Protein AF-A0A0K8S5X2-F1 (afdb_monomer)

InterPro domains:
  IPR011268 Purine nucleoside phosphorylase [PTHR11904] (13-109)
  IPR035994 Nucleoside phosphorylase superfamily [G3DSA:3.40.50.1580] (4-114)
  IPR035994 Nucleoside phosphorylase superfamily [SSF53167] (19-108)

Sequence (120 aa):
MDKIINGDRPHQDHNARSYDTVKGVADWLLSRTDVRPRIGMICGTGMGSVPGMIKVRNEFDFAEIPHFPVSTVKGHAGKLILGFIGSVPVMCMKGRAHYYEGYDIAQVMRKYSTGNSAEI

Secondary structure (DSSP, 8-state):
-HHHHTT--TB--TTTTSHHHHHHHHHHHHTT-----SEEEEE-TT-TTGGGGSEEEEEEETTTSTTPPPP-STT---EEEEEEETTEEEEEEES---GGGTB-HHHHT-----S-TT--

Solvent-accessible surface area (backbone atoms only — not comparable to full-atom values): 7348 Å² total; per-residue (Å²): 118,77,49,60,80,72,68,55,43,88,50,80,59,90,58,69,76,36,68,67,49,47,48,51,39,28,50,57,51,57,76,73,44,90,77,68,52,81,44,81,46,75,34,52,94,90,42,74,64,58,66,75,61,39,53,72,75,46,75,42,52,27,83,77,44,71,92,46,69,62,47,86,56,89,93,38,82,29,32,43,37,33,29,24,51,86,91,45,36,28,34,37,28,44,41,73,51,49,56,93,78,29,40,46,70,62,71,51,64,64,78,80,65,81,66,78,88,84,81,128

Radius of gyration: 15.11 Å; Cα contacts (8 Å, |Δi|>4): 190; chains: 1; bounding box: 46×23×35 Å

Nearest PDB structures (foldseek):
  2p4s-assembly1_C  TM=9.380E-01  e=1.407E-11  Anopheles gambiae
  4gka-assembly1_C  TM=9.443E-01  e=2.839E-10  Homo sapiens
  1lvu-assembly1_E  TM=9.535E-01  e=5.456E-10  Bos taurus
  4gka-assembly1_B  TM=9.146E-01  e=2.839E-10  Homo sapiens
  1lvu-assembly1_D  TM=9.550E-01  e=1.276E-09  Bos taurus

pLDDT: mean 76.72, std 17.43, range [31.72, 96.94]

Foldseek 3Di:
DVCVVVVNQVDPPVCLPPPCNLVVLLVVVVVVDPFQAPEEEEQEPPRVCVVVQFPFDDKDFQVRGPSQDAAPDPPCRWMWTWGDRVNHTYIYTRDFHDVVNRDDPCSRVPDHHNDDPPDD

Structure (mmCIF, N/CA/C/O backbone):
data_AF-A0A0K8S5X2-F1
#
_entry.id   AF-A0A0K8S5X2-F1
#
loop_
_atom_site.group_PDB
_atom_site.id
_atom_site.type_symbol
_atom_site.label_atom_id
_atom_site.label_alt_id
_atom_site.label_comp_id
_atom_site.label_asym_id
_atom_site.label_entity_id
_atom_site.label_seq_id
_atom_site.pdbx_PDB_ins_code
_atom_site.Cartn_x
_atom_site.Cartn_y
_atom_site.Cartn_z
_atom_site.occupancy
_atom_site.B_iso_or_equiv
_atom_site.auth_seq_id
_atom_site.auth_comp_id
_atom_site.auth_asym_id
_atom_site.auth_atom_id
_atom_site.pdbx_PDB_model_num
ATOM 1 N N . MET A 1 1 ? 25.462 0.869 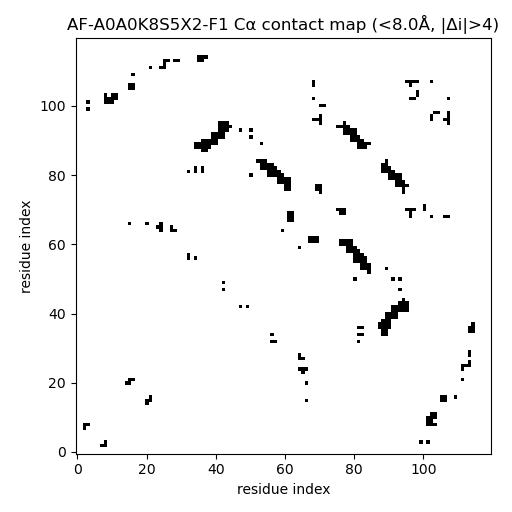-8.027 1.00 47.09 1 MET A N 1
ATOM 2 C CA . MET A 1 1 ? 25.847 2.140 -8.671 1.00 47.09 1 MET A CA 1
ATOM 3 C C . MET A 1 1 ? 26.180 1.936 -10.144 1.00 47.09 1 MET A C 1
ATOM 5 O O . MET A 1 1 ? 25.516 2.542 -10.970 1.00 47.09 1 MET A O 1
ATOM 9 N N . ASP A 1 2 ? 27.085 1.016 -10.480 1.00 45.44 2 ASP A N 1
ATOM 10 C CA . ASP A 1 2 ? 27.626 0.873 -11.849 1.00 45.44 2 ASP A CA 1
ATOM 11 C C . ASP A 1 2 ? 26.619 0.438 -12.932 1.00 45.44 2 ASP A C 1
ATOM 13 O O . ASP A 1 2 ? 26.778 0.789 -14.095 1.00 45.44 2 ASP A O 1
ATOM 17 N N . LYS A 1 3 ? 25.534 -0.265 -12.574 1.00 45.44 3 LYS A N 1
ATOM 18 C CA . LYS A 1 3 ? 24.515 -0.715 -13.548 1.00 45.44 3 LYS A CA 1
ATOM 19 C C . LYS A 1 3 ? 23.614 0.413 -14.076 1.00 45.44 3 LYS A C 1
ATOM 21 O O . LYS A 1 3 ? 23.199 0.378 -15.225 1.00 45.44 3 LYS A O 1
ATOM 26 N N . ILE A 1 4 ? 23.342 1.437 -13.259 1.00 47.91 4 ILE A N 1
ATOM 27 C CA . ILE A 1 4 ? 22.417 2.532 -13.615 1.00 47.91 4 ILE A CA 1
ATOM 28 C C . ILE A 1 4 ? 23.062 3.504 -14.613 1.00 47.91 4 ILE A C 1
ATOM 30 O O . ILE A 1 4 ? 22.373 4.039 -15.478 1.00 47.91 4 ILE A O 1
ATOM 34 N N . ILE A 1 5 ? 24.381 3.700 -14.522 1.00 53.97 5 ILE A N 1
ATOM 35 C CA . ILE A 1 5 ? 25.139 4.611 -15.394 1.00 53.97 5 ILE A CA 1
ATOM 36 C C . ILE A 1 5 ? 25.181 4.090 -16.842 1.00 53.97 5 ILE A C 1
ATOM 38 O O . ILE A 1 5 ? 25.168 4.886 -17.775 1.00 53.97 5 ILE A O 1
ATOM 42 N N . ASN A 1 6 ? 25.130 2.768 -17.036 1.00 49.44 6 ASN A N 1
ATOM 43 C CA . ASN A 1 6 ? 25.182 2.130 -18.355 1.00 49.44 6 ASN A CA 1
ATOM 44 C C . ASN A 1 6 ? 23.802 1.935 -19.018 1.00 49.44 6 ASN A C 1
ATOM 46 O O . ASN A 1 6 ? 23.712 1.282 -20.050 1.00 49.44 6 ASN A O 1
ATOM 50 N N . GLY A 1 7 ? 22.716 2.466 -18.440 1.00 52.06 7 GLY A N 1
ATOM 51 C CA . GLY A 1 7 ? 21.356 2.329 -18.989 1.00 52.06 7 GLY A CA 1
ATOM 52 C C . GLY A 1 7 ? 20.657 0.993 -18.684 1.00 52.06 7 GLY A C 1
ATOM 53 O O . GLY A 1 7 ? 19.439 0.887 -18.859 1.00 52.06 7 GLY A O 1
ATOM 54 N N . ASP A 1 8 ? 21.380 0.017 -18.133 1.00 53.84 8 ASP A N 1
ATOM 55 C CA . ASP A 1 8 ? 20.856 -1.281 -17.706 1.00 53.84 8 ASP A CA 1
ATOM 56 C C . ASP A 1 8 ? 20.131 -1.169 -16.358 1.00 53.84 8 ASP A C 1
ATOM 58 O O . ASP A 1 8 ? 20.663 -1.449 -15.276 1.00 53.84 8 ASP A O 1
ATOM 62 N N . ARG A 1 9 ? 18.865 -0.747 -16.414 1.00 57.16 9 ARG A N 1
ATOM 63 C CA . ARG A 1 9 ? 17.971 -0.796 -15.252 1.00 57.16 9 ARG A CA 1
ATOM 64 C C . ARG A 1 9 ? 17.456 -2.229 -15.052 1.00 57.16 9 ARG A C 1
ATOM 66 O O . ARG A 1 9 ? 16.789 -2.747 -15.944 1.00 57.16 9 ARG A O 1
ATOM 73 N N . PRO A 1 10 ? 17.695 -2.861 -13.889 1.00 53.94 10 PRO A N 1
ATOM 74 C CA . PRO A 1 10 ? 17.305 -4.252 -13.635 1.00 53.94 10 PRO A CA 1
ATOM 75 C C . PRO A 1 10 ? 15.783 -4.478 -13.594 1.00 53.94 10 PRO A C 1
ATOM 77 O O . PRO A 1 10 ? 15.341 -5.623 -13.629 1.00 53.94 10 PRO A O 1
ATOM 80 N N . HIS A 1 11 ? 14.981 -3.410 -13.533 1.00 56.09 11 HIS A N 1
ATOM 81 C CA . HIS A 1 11 ? 13.527 -3.472 -13.395 1.00 56.09 11 HIS A CA 1
ATOM 82 C C . HIS A 1 11 ? 12.799 -2.790 -14.564 1.00 56.09 11 HIS A C 1
ATOM 84 O O . HIS A 1 11 ? 11.920 -1.972 -14.342 1.00 56.09 11 HIS A O 1
ATOM 90 N N . GLN A 1 12 ? 13.137 -3.080 -15.821 1.00 53.62 12 GLN A N 1
ATOM 91 C CA . GLN A 1 12 ? 12.394 -2.539 -16.974 1.00 53.62 12 GLN A CA 1
ATOM 92 C C . GLN A 1 12 ? 11.152 -3.406 -17.253 1.00 53.62 12 GLN A C 1
ATOM 94 O O . GLN A 1 12 ? 11.194 -4.316 -18.074 1.00 53.62 12 GLN A O 1
ATOM 99 N N . ASP A 1 13 ? 10.043 -3.143 -16.558 1.00 62.34 13 ASP A N 1
ATOM 100 C CA . ASP A 1 13 ? 8.732 -3.691 -16.934 1.00 62.34 13 ASP A CA 1
ATOM 101 C C . ASP A 1 13 ? 7.954 -2.616 -17.701 1.00 62.34 13 ASP A C 1
ATOM 103 O O . ASP A 1 13 ? 7.296 -1.748 -17.123 1.00 62.34 13 ASP A O 1
ATOM 107 N N . HIS A 1 14 ? 8.049 -2.672 -19.030 1.00 60.84 14 HIS A N 1
ATOM 108 C CA . HIS A 1 14 ? 7.377 -1.738 -19.934 1.00 60.84 14 HIS A CA 1
ATOM 109 C C . HIS A 1 14 ? 5.843 -1.800 -19.831 1.00 60.84 14 HIS A C 1
ATOM 111 O O . HIS A 1 14 ? 5.172 -0.841 -20.213 1.00 60.84 14 HIS A O 1
ATOM 117 N N . ASN A 1 15 ? 5.283 -2.885 -19.279 1.00 64.81 15 ASN A N 1
ATOM 118 C CA . ASN A 1 15 ? 3.846 -3.076 -19.105 1.00 64.81 15 ASN A CA 1
ATOM 119 C C . ASN A 1 15 ? 3.361 -2.722 -17.684 1.00 64.81 15 ASN A C 1
ATOM 121 O O . ASN A 1 15 ? 2.159 -2.726 -17.416 1.00 64.81 15 ASN A O 1
ATOM 125 N N . ALA A 1 16 ? 4.266 -2.332 -16.777 1.00 62.69 16 ALA A N 1
ATOM 126 C CA . ALA A 1 16 ? 3.946 -1.980 -15.389 1.00 62.69 16 ALA A CA 1
ATOM 127 C C . ALA A 1 16 ? 2.946 -0.817 -15.244 1.00 62.69 16 ALA A C 1
ATOM 129 O O . ALA A 1 16 ? 2.375 -0.625 -14.165 1.00 62.69 16 ALA A O 1
ATOM 130 N N . ARG A 1 17 ? 2.771 -0.027 -16.311 1.00 68.44 17 ARG A N 1
ATOM 131 C CA . ARG A 1 17 ? 1.933 1.180 -16.385 1.00 68.44 17 ARG A CA 1
ATOM 132 C C . ARG A 1 17 ? 0.603 0.956 -17.099 1.00 68.44 17 ARG A C 1
ATOM 134 O O . ARG A 1 17 ? -0.192 1.890 -17.160 1.00 68.44 17 ARG A O 1
ATOM 141 N N . SER A 1 18 ? 0.388 -0.214 -17.701 1.00 84.06 18 SER A N 1
ATOM 142 C CA . SER A 1 18 ? -0.841 -0.456 -18.451 1.00 84.06 18 SER A CA 1
ATOM 143 C C . S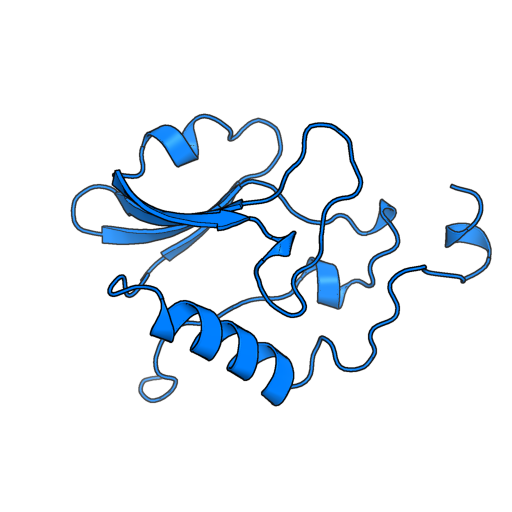ER A 1 18 ? -2.049 -0.457 -17.521 1.00 84.06 18 SER A C 1
ATOM 145 O O . SER A 1 18 ? -1.950 -0.770 -16.329 1.00 84.06 18 SER A O 1
ATOM 147 N N . TYR A 1 19 ? -3.198 -0.085 -18.083 1.00 85.12 19 TYR A N 1
ATOM 148 C CA . TYR A 1 19 ? -4.463 -0.089 -17.361 1.00 85.12 19 TYR A CA 1
ATOM 149 C C . TYR A 1 19 ? -4.744 -1.468 -16.753 1.00 85.12 19 TYR A C 1
ATOM 151 O O . TYR A 1 19 ? -5.068 -1.549 -15.572 1.00 85.12 19 TYR A O 1
ATOM 159 N N . ASP A 1 20 ? -4.521 -2.539 -17.519 1.00 88.00 20 ASP A N 1
ATOM 160 C CA . ASP A 1 20 ? -4.756 -3.915 -17.076 1.00 88.00 20 ASP A CA 1
ATOM 161 C C . ASP A 1 20 ? -3.870 -4.304 -15.894 1.00 88.00 20 ASP A C 1
ATOM 163 O O . ASP A 1 20 ? -4.352 -4.915 -14.942 1.00 88.00 20 ASP A O 1
ATOM 167 N N . THR A 1 21 ? -2.600 -3.888 -15.894 1.00 85.75 21 THR A N 1
ATOM 168 C CA . THR A 1 21 ? -1.703 -4.133 -14.760 1.00 85.75 21 THR A CA 1
ATOM 169 C C . THR A 1 21 ? -2.184 -3.393 -13.512 1.00 85.75 21 THR A C 1
ATOM 171 O O . THR A 1 21 ? -2.292 -3.988 -12.441 1.00 85.75 21 THR A O 1
ATOM 174 N N . VAL A 1 22 ? -2.498 -2.096 -13.619 1.00 86.19 22 VAL A N 1
ATOM 175 C CA . VAL A 1 22 ? -2.958 -1.300 -12.465 1.00 86.19 22 VAL A CA 1
ATOM 176 C C . VAL A 1 22 ? -4.293 -1.825 -11.937 1.00 86.19 22 VAL A C 1
ATOM 1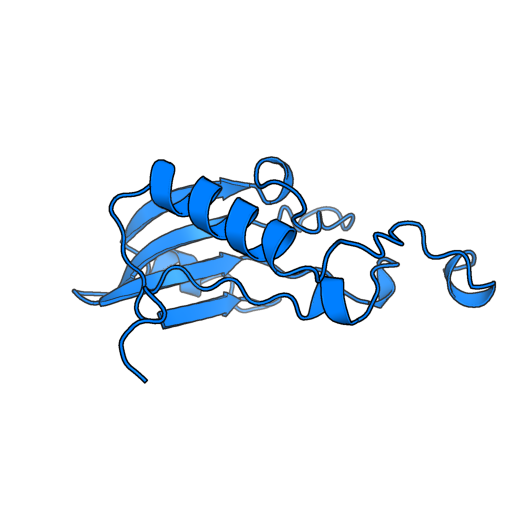78 O O . VAL A 1 22 ? -4.457 -1.980 -10.724 1.00 86.19 22 VAL A O 1
ATOM 181 N N . LYS A 1 23 ? -5.224 -2.147 -12.839 1.00 88.19 23 LYS A N 1
ATOM 182 C CA . LYS A 1 23 ? -6.524 -2.726 -12.506 1.00 88.19 23 LYS A CA 1
ATOM 183 C C . LYS A 1 23 ? -6.372 -4.099 -11.858 1.00 88.19 23 LYS A C 1
ATOM 185 O O . LYS A 1 23 ? -6.981 -4.335 -10.824 1.00 88.19 23 LYS A O 1
ATOM 190 N N . GLY A 1 24 ? -5.518 -4.968 -12.395 1.00 91.25 24 GLY A N 1
ATOM 191 C CA . GLY A 1 24 ? -5.258 -6.293 -11.832 1.00 91.25 24 GLY A CA 1
ATOM 192 C C . GLY A 1 24 ? -4.741 -6.228 -10.395 1.00 91.25 24 GLY A C 1
ATOM 193 O O . GLY A 1 24 ? -5.165 -7.010 -9.546 1.00 91.25 24 GLY A O 1
ATOM 194 N N . VAL A 1 25 ? -3.895 -5.244 -10.080 1.00 91.75 25 VAL A N 1
ATOM 195 C CA . VAL A 1 25 ? -3.434 -5.012 -8.704 1.00 91.75 25 VAL A CA 1
ATOM 196 C C . VAL A 1 25 ? -4.549 -4.487 -7.802 1.00 91.75 25 VAL A C 1
ATOM 198 O O . VAL A 1 25 ? -4.692 -4.953 -6.672 1.00 91.75 25 VAL A O 1
ATOM 201 N N . ALA A 1 26 ? -5.357 -3.543 -8.288 1.00 91.25 26 ALA A N 1
ATOM 202 C CA . ALA A 1 26 ? -6.508 -3.045 -7.541 1.00 91.25 26 ALA A CA 1
ATOM 203 C C . ALA A 1 26 ? -7.520 -4.165 -7.239 1.00 91.25 26 ALA A C 1
ATOM 205 O O . ALA A 1 26 ? -7.936 -4.311 -6.092 1.00 91.25 26 ALA A O 1
ATOM 206 N N . ASP A 1 27 ? -7.848 -5.001 -8.226 1.00 93.75 27 ASP A N 1
ATOM 207 C CA . ASP A 1 27 ? -8.748 -6.151 -8.083 1.00 93.75 27 ASP A CA 1
ATOM 208 C C . ASP A 1 27 ? -8.174 -7.199 -7.111 1.00 93.75 27 ASP A C 1
ATOM 210 O O . ASP A 1 27 ? -8.885 -7.749 -6.260 1.00 93.75 27 ASP A O 1
ATOM 214 N N . TRP A 1 28 ? -6.861 -7.446 -7.180 1.00 95.25 28 TRP A N 1
ATOM 215 C CA . TRP A 1 28 ? -6.170 -8.339 -6.250 1.00 95.25 28 TRP A CA 1
ATOM 216 C C . TRP A 1 28 ? -6.301 -7.862 -4.798 1.00 95.25 28 TRP A C 1
ATOM 218 O O . TRP A 1 28 ? -6.570 -8.679 -3.915 1.00 95.25 28 TRP A O 1
ATOM 228 N N . LEU A 1 29 ? -6.178 -6.552 -4.558 1.00 94.88 29 LEU A N 1
ATOM 229 C CA . LEU A 1 29 ? -6.367 -5.944 -3.237 1.00 94.88 29 LEU A CA 1
ATOM 230 C C . LEU A 1 29 ? -7.836 -5.983 -2.800 1.00 94.88 29 LEU A C 1
ATOM 232 O O . LEU A 1 29 ? -8.136 -6.420 -1.691 1.00 94.88 29 LEU A O 1
ATOM 236 N N . LEU A 1 30 ? -8.757 -5.572 -3.677 1.00 93.94 30 LEU A N 1
ATOM 237 C CA . LEU A 1 30 ? -10.195 -5.494 -3.401 1.00 93.94 30 LEU A CA 1
ATOM 238 C C . LEU A 1 30 ? -10.818 -6.854 -3.065 1.00 93.94 30 LEU A C 1
ATOM 240 O O . LEU A 1 30 ? -11.757 -6.913 -2.274 1.00 93.94 30 LEU A O 1
ATOM 244 N N . SER A 1 31 ? -10.285 -7.940 -3.626 1.00 96.12 31 SER A N 1
ATOM 245 C CA . SER A 1 31 ? -10.719 -9.310 -3.318 1.00 96.12 31 SER A CA 1
ATOM 246 C C . SER A 1 31 ? -10.220 -9.839 -1.965 1.00 96.12 31 SER A C 1
ATOM 248 O O . SER A 1 31 ? -10.687 -10.883 -1.516 1.00 96.12 31 SER A O 1
ATOM 250 N N . ARG A 1 32 ? -9.289 -9.141 -1.298 1.00 96.31 32 ARG A N 1
ATOM 251 C CA . ARG A 1 32 ? -8.636 -9.577 -0.045 1.00 96.31 32 ARG A CA 1
ATOM 252 C C . ARG A 1 32 ? -8.920 -8.671 1.150 1.00 96.31 32 ARG A C 1
ATOM 254 O O . ARG A 1 32 ? -8.365 -8.876 2.227 1.00 96.31 32 ARG A O 1
ATOM 261 N N . THR A 1 33 ? -9.761 -7.660 0.972 1.00 95.50 33 THR A N 1
ATOM 262 C CA . THR A 1 33 ? -10.112 -6.709 2.026 1.00 95.50 33 THR A CA 1
ATOM 263 C C . THR A 1 33 ? -11.524 -6.168 1.836 1.00 95.50 33 THR A C 1
ATOM 265 O O . THR A 1 33 ? -11.977 -5.891 0.722 1.00 95.50 33 THR A O 1
ATOM 268 N N . ASP A 1 34 ? -12.226 -5.974 2.943 1.00 94.88 34 ASP A N 1
ATOM 269 C CA . ASP A 1 34 ? -13.490 -5.244 3.007 1.00 94.88 34 ASP A CA 1
ATOM 270 C C . ASP A 1 34 ? -13.273 -3.727 3.155 1.00 94.88 34 ASP A C 1
ATOM 272 O O . ASP A 1 34 ? -14.192 -2.940 2.927 1.00 94.88 34 ASP A O 1
ATOM 276 N N . VAL A 1 35 ? -12.051 -3.286 3.476 1.00 95.88 35 VAL A N 1
ATOM 277 C CA . VAL A 1 35 ? -11.725 -1.865 3.606 1.00 95.88 35 VAL A CA 1
ATOM 278 C C . VAL A 1 35 ? -11.856 -1.187 2.243 1.00 95.88 35 VAL A C 1
ATOM 280 O O . VAL A 1 35 ? -11.365 -1.675 1.222 1.00 95.88 35 VAL A O 1
ATOM 283 N N . ARG A 1 36 ? -12.517 -0.028 2.219 1.00 95.69 36 ARG A N 1
ATOM 284 C CA . ARG A 1 36 ? -12.599 0.862 1.053 1.00 95.69 36 ARG A CA 1
ATOM 285 C C . ARG A 1 36 ? -11.930 2.189 1.402 1.00 95.69 36 ARG A C 1
ATOM 287 O O . ARG A 1 36 ? -12.601 3.097 1.894 1.00 95.69 36 ARG A O 1
ATOM 294 N N . PRO A 1 37 ? -10.595 2.277 1.252 1.00 94.56 37 PRO A N 1
ATOM 295 C CA . PRO A 1 37 ? -9.835 3.460 1.621 1.00 94.56 37 PRO A CA 1
ATOM 296 C C . PRO A 1 37 ? -10.336 4.702 0.898 1.00 94.56 37 PRO A C 1
ATOM 298 O O . PRO A 1 37 ? -10.480 4.706 -0.321 1.00 94.56 37 PRO A O 1
ATOM 301 N N . ARG A 1 38 ? -10.535 5.781 1.653 1.00 93.56 38 ARG A N 1
ATOM 302 C CA . ARG A 1 38 ? -10.800 7.114 1.096 1.00 93.56 38 ARG A CA 1
ATOM 303 C C . ARG A 1 38 ? -9.540 7.965 0.997 1.00 93.56 38 ARG A C 1
ATOM 305 O O . ARG A 1 38 ? -9.518 8.945 0.263 1.00 93.56 38 ARG A O 1
ATOM 312 N N . ILE A 1 39 ? -8.510 7.601 1.758 1.00 93.62 39 ILE A N 1
ATOM 313 C CA . ILE A 1 39 ? -7.239 8.317 1.831 1.00 93.62 39 ILE A CA 1
ATOM 314 C C . ILE A 1 39 ? -6.107 7.313 1.623 1.00 93.62 39 ILE A C 1
ATOM 316 O O . ILE A 1 39 ? -6.050 6.291 2.308 1.00 93.62 39 ILE A O 1
ATOM 320 N N . GLY A 1 40 ? -5.207 7.625 0.691 1.00 91.75 40 GLY A N 1
ATOM 321 C CA . GLY A 1 40 ? -3.948 6.915 0.482 1.00 91.75 40 GLY A CA 1
ATOM 322 C C . GLY A 1 40 ? -2.770 7.748 0.982 1.00 91.75 40 GLY A C 1
ATOM 323 O O . GLY A 1 40 ? -2.689 8.941 0.698 1.00 91.75 40 GLY A O 1
ATOM 324 N N . MET A 1 41 ? -1.854 7.129 1.721 1.00 89.50 41 MET A N 1
ATOM 325 C CA . MET A 1 41 ? -0.653 7.770 2.261 1.00 89.50 41 MET A CA 1
ATOM 326 C C . MET A 1 41 ? 0.589 6.946 1.934 1.00 89.50 41 MET A C 1
ATOM 328 O O . MET A 1 41 ? 0.552 5.717 1.964 1.00 89.50 41 MET A O 1
ATOM 332 N N . ILE A 1 42 ? 1.708 7.623 1.676 1.00 87.50 42 ILE A N 1
ATOM 333 C CA . ILE A 1 42 ? 3.020 6.995 1.493 1.00 87.50 42 ILE A CA 1
AT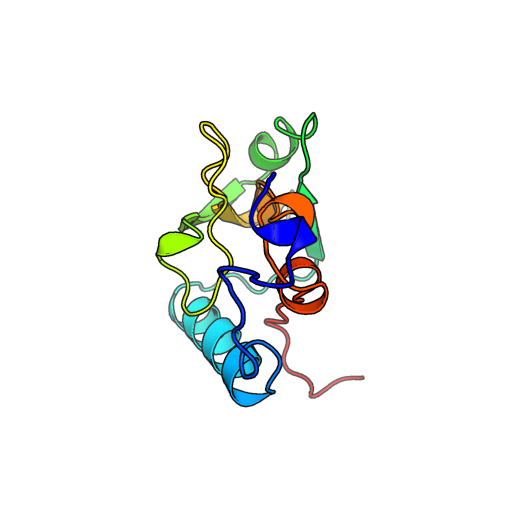OM 334 C C . ILE A 1 42 ? 3.932 7.484 2.615 1.00 87.50 42 ILE A C 1
ATOM 336 O O . ILE A 1 42 ? 4.301 8.655 2.666 1.00 87.50 42 ILE A O 1
ATOM 340 N N . CYS A 1 43 ? 4.290 6.584 3.525 1.00 84.56 43 CYS A N 1
ATOM 341 C CA . CYS A 1 43 ? 5.147 6.872 4.666 1.00 84.56 43 CYS A CA 1
ATOM 342 C C . CYS A 1 43 ? 6.608 6.601 4.305 1.00 84.56 43 CYS A C 1
ATOM 344 O O . CYS A 1 43 ? 7.021 5.455 4.115 1.00 84.56 43 CYS A O 1
ATOM 346 N N . GLY A 1 44 ? 7.390 7.675 4.216 1.00 76.62 44 GLY A N 1
ATOM 347 C CA . GLY A 1 44 ? 8.831 7.618 4.001 1.00 76.62 44 GLY A CA 1
ATOM 348 C C . GLY A 1 44 ? 9.642 7.359 5.269 1.00 76.62 44 GLY A C 1
ATOM 349 O O . GLY A 1 44 ? 9.108 7.207 6.370 1.00 76.62 44 GLY A O 1
ATOM 350 N N . THR A 1 45 ? 10.965 7.379 5.112 1.00 72.12 45 THR A N 1
ATOM 351 C CA . THR A 1 45 ? 11.922 7.386 6.225 1.00 72.12 45 THR A CA 1
ATOM 352 C C . THR A 1 45 ? 11.578 8.499 7.221 1.00 72.12 45 THR A C 1
ATOM 354 O O . THR A 1 45 ? 11.347 9.636 6.818 1.00 72.12 45 THR A O 1
ATOM 357 N N . GLY A 1 46 ? 11.508 8.162 8.513 1.00 72.38 46 GLY A N 1
ATOM 358 C CA . GLY A 1 46 ? 11.135 9.089 9.592 1.00 72.38 46 GLY A CA 1
ATOM 359 C C . GLY A 1 46 ? 9.642 9.116 9.953 1.00 72.38 46 GLY A C 1
ATOM 360 O O . GLY A 1 46 ? 9.297 9.596 11.025 1.00 72.38 46 GLY A O 1
ATOM 361 N N . MET A 1 47 ? 8.756 8.530 9.137 1.00 74.00 47 MET A N 1
ATOM 362 C CA . MET A 1 47 ? 7.304 8.475 9.400 1.00 74.00 47 MET A CA 1
ATOM 363 C C . MET A 1 47 ? 6.835 7.137 9.998 1.00 74.00 47 MET A C 1
ATOM 365 O O . MET A 1 47 ? 5.673 6.754 9.867 1.00 74.00 47 MET A O 1
ATOM 369 N N . GLY A 1 48 ? 7.732 6.395 10.653 1.00 68.69 48 GLY A N 1
ATOM 370 C CA . GLY A 1 48 ? 7.450 5.050 11.173 1.00 68.69 48 GLY A CA 1
ATOM 371 C C . GLY A 1 48 ? 6.351 4.984 12.243 1.00 68.69 48 GLY A C 1
ATOM 372 O O . GLY A 1 48 ? 5.799 3.910 12.466 1.00 68.69 48 GLY A O 1
ATOM 373 N N . SER A 1 49 ? 6.007 6.114 12.865 1.00 78.75 49 SER A N 1
ATOM 374 C CA . SER A 1 49 ? 4.930 6.230 13.855 1.00 78.75 49 SER A CA 1
ATOM 375 C C . SER A 1 49 ? 3.529 6.256 13.239 1.00 78.75 49 SER A C 1
ATOM 377 O O . SER A 1 49 ? 2.574 5.861 13.903 1.00 78.75 49 SER A O 1
ATOM 379 N N . VAL A 1 50 ? 3.387 6.673 11.974 1.00 81.06 50 VAL A N 1
ATOM 380 C CA . VAL A 1 50 ? 2.079 6.824 11.311 1.00 81.06 50 VAL A CA 1
ATOM 381 C C . VAL A 1 50 ? 1.326 5.494 11.198 1.00 81.06 50 VAL A C 1
ATOM 383 O O . VAL A 1 50 ? 0.159 5.459 11.589 1.00 81.06 50 VAL A O 1
ATOM 386 N N . PRO A 1 51 ? 1.959 4.377 10.780 1.00 81.12 51 PRO A N 1
ATOM 387 C CA . PRO A 1 51 ? 1.335 3.057 10.857 1.00 81.12 51 PRO A CA 1
ATOM 388 C C . PRO A 1 51 ? 0.793 2.689 12.245 1.00 81.12 51 PRO A C 1
ATOM 390 O O . PRO A 1 51 ? -0.226 2.016 12.330 1.00 81.12 51 PRO A O 1
ATOM 393 N N . GLY A 1 52 ? 1.429 3.156 13.327 1.00 84.50 52 GLY A N 1
ATOM 394 C CA . GLY A 1 52 ? 0.990 2.893 14.702 1.00 84.50 52 GLY A CA 1
ATOM 395 C C . GLY A 1 52 ? -0.330 3.572 15.084 1.00 84.50 52 GLY A C 1
ATOM 396 O O . GLY A 1 52 ? -0.973 3.152 16.039 1.00 84.50 52 GLY A O 1
ATOM 397 N N . MET A 1 53 ? -0.763 4.588 14.330 1.00 89.88 53 MET A N 1
ATOM 398 C CA . MET A 1 53 ? -2.067 5.239 14.518 1.00 89.88 53 MET A CA 1
ATOM 399 C C . MET A 1 53 ? -3.205 4.522 13.779 1.00 89.88 53 MET A C 1
ATOM 401 O O . MET A 1 53 ? -4.375 4.844 13.985 1.00 89.88 53 MET A O 1
ATOM 405 N N . ILE A 1 54 ? -2.881 3.576 12.893 1.00 94.50 54 ILE A N 1
ATOM 406 C CA . ILE A 1 54 ? -3.864 2.867 12.078 1.00 94.50 54 ILE A CA 1
ATOM 407 C C . ILE A 1 54 ? -4.364 1.656 12.861 1.00 94.50 54 ILE A C 1
ATOM 409 O O . ILE A 1 54 ? -3.599 0.760 13.213 1.00 94.50 54 ILE A O 1
ATOM 413 N N . LYS A 1 55 ? -5.682 1.564 13.054 1.00 96.38 55 LYS A N 1
ATOM 414 C CA . LYS A 1 55 ? -6.326 0.301 13.418 1.00 96.38 55 LYS A CA 1
ATOM 415 C C . LYS A 1 55 ? -6.298 -0.619 12.198 1.00 96.38 55 LYS A C 1
ATOM 417 O O . LYS A 1 55 ? -7.173 -0.537 11.332 1.00 96.38 55 LYS A O 1
ATOM 422 N N . VAL A 1 56 ? -5.256 -1.442 12.121 1.00 95.94 56 VAL A N 1
ATOM 423 C CA . VAL A 1 56 ? -4.978 -2.344 10.997 1.00 95.94 56 VAL A CA 1
ATOM 424 C C . VAL A 1 56 ? -6.102 -3.369 10.828 1.00 95.94 56 VAL A C 1
ATOM 426 O O . VAL A 1 56 ? -6.581 -3.949 11.802 1.00 95.94 56 VAL A O 1
ATOM 429 N N . ARG A 1 57 ? -6.525 -3.581 9.579 1.00 96.94 57 ARG A N 1
ATOM 430 C CA . ARG A 1 57 ? -7.408 -4.685 9.166 1.00 96.94 57 ARG A CA 1
ATOM 431 C C . ARG A 1 57 ? -6.687 -5.689 8.288 1.00 96.94 57 ARG A C 1
ATOM 433 O O . ARG A 1 57 ? -6.838 -6.885 8.497 1.00 96.94 57 ARG A O 1
ATOM 440 N N . ASN A 1 58 ? -5.896 -5.197 7.340 1.00 96.62 58 ASN A N 1
ATOM 441 C CA . ASN A 1 58 ? -5.086 -6.019 6.455 1.00 96.62 58 ASN A CA 1
ATOM 442 C C . ASN A 1 58 ? -3.708 -5.383 6.298 1.00 96.62 58 ASN A C 1
ATOM 444 O O . ASN A 1 58 ? -3.574 -4.159 6.267 1.00 96.62 58 ASN A O 1
ATOM 448 N N . GLU A 1 59 ? -2.693 -6.223 6.168 1.00 94.94 59 GLU A N 1
ATOM 449 C CA . GLU A 1 59 ? -1.333 -5.822 5.845 1.00 94.94 59 GLU A CA 1
ATOM 450 C C . GLU A 1 59 ? -0.806 -6.791 4.786 1.00 94.94 59 GLU A C 1
ATOM 452 O O . GLU A 1 59 ? -1.003 -7.997 4.915 1.00 94.94 59 GLU A O 1
ATOM 457 N N . PHE A 1 60 ? -0.185 -6.255 3.738 1.00 93.19 60 PHE A N 1
ATOM 458 C CA . PHE A 1 60 ? 0.391 -7.026 2.639 1.00 93.19 60 PHE A CA 1
ATOM 459 C C . PHE A 1 6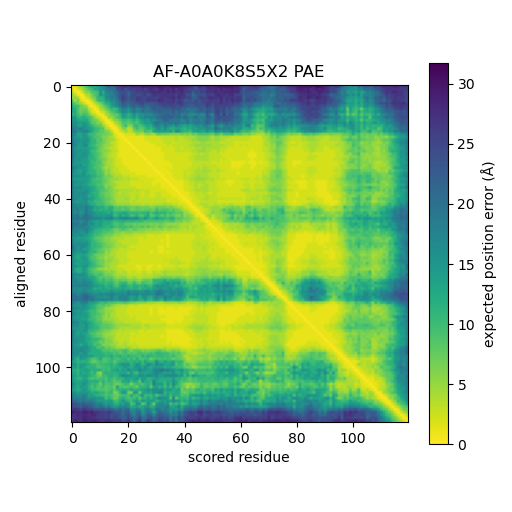0 ? 1.844 -6.621 2.456 1.00 93.19 60 PHE A C 1
ATOM 461 O O . PHE A 1 60 ? 2.148 -5.424 2.373 1.00 93.19 60 PHE A O 1
ATOM 468 N N . ASP A 1 61 ? 2.740 -7.595 2.356 1.00 91.19 61 ASP A N 1
ATOM 469 C CA . ASP A 1 61 ? 4.114 -7.300 1.974 1.00 91.19 61 ASP A CA 1
ATOM 470 C C . ASP A 1 61 ? 4.143 -6.960 0.477 1.0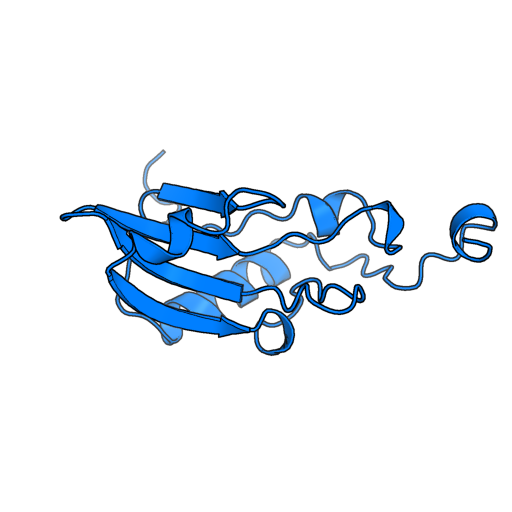0 91.19 61 ASP A C 1
ATOM 472 O O . ASP A 1 61 ? 3.463 -7.591 -0.331 1.00 91.19 61 ASP A O 1
ATOM 476 N N . PHE A 1 62 ? 4.934 -5.967 0.059 1.00 88.88 62 PHE A N 1
ATOM 477 C CA . PHE A 1 62 ? 4.998 -5.576 -1.360 1.00 88.88 62 PHE A CA 1
ATOM 478 C C . PHE A 1 62 ? 5.377 -6.743 -2.282 1.00 88.88 62 PHE A C 1
ATOM 480 O O . PHE A 1 62 ? 4.959 -6.755 -3.433 1.00 88.88 62 PHE A O 1
ATOM 487 N N . ALA A 1 63 ? 6.125 -7.728 -1.777 1.00 87.06 63 ALA A N 1
ATOM 488 C CA . ALA A 1 63 ? 6.499 -8.931 -2.517 1.00 87.06 63 ALA A CA 1
ATOM 489 C C . ALA A 1 63 ? 5.318 -9.871 -2.824 1.00 87.06 63 ALA A C 1
ATOM 491 O O . ALA A 1 63 ? 5.411 -10.678 -3.744 1.00 87.06 63 ALA A O 1
ATOM 492 N N . GLU A 1 64 ? 4.218 -9.778 -2.074 1.00 90.06 64 GLU A N 1
ATOM 493 C CA . GLU A 1 64 ? 3.011 -10.587 -2.286 1.00 90.06 64 GLU A CA 1
ATOM 494 C C . GLU A 1 64 ? 2.065 -9.948 -3.304 1.00 90.06 64 GLU A C 1
ATOM 496 O O . GLU A 1 64 ? 1.244 -10.634 -3.916 1.00 90.06 64 GLU A O 1
ATOM 501 N N . ILE A 1 65 ? 2.162 -8.626 -3.477 1.00 90.06 65 ILE A N 1
ATOM 502 C CA . ILE A 1 65 ? 1.268 -7.882 -4.353 1.00 90.06 65 ILE A CA 1
ATOM 503 C C . ILE A 1 65 ? 1.797 -7.992 -5.792 1.00 90.06 65 ILE A C 1
ATOM 505 O O . ILE A 1 65 ? 2.939 -7.609 -6.064 1.00 90.06 65 ILE A O 1
ATOM 509 N N . PRO A 1 66 ? 0.989 -8.472 -6.753 1.00 87.56 66 PRO A N 1
ATOM 510 C CA . PRO A 1 66 ? 1.425 -8.597 -8.137 1.00 87.56 66 PRO A CA 1
ATOM 511 C C . PRO A 1 66 ? 1.969 -7.276 -8.690 1.00 87.56 66 PRO A C 1
ATOM 513 O O . PRO A 1 66 ? 1.409 -6.204 -8.462 1.00 87.56 66 PRO A O 1
ATOM 516 N N . HIS A 1 67 ? 3.069 -7.343 -9.439 1.00 83.31 67 HIS A N 1
ATOM 517 C CA . HIS A 1 67 ? 3.696 -6.191 -10.098 1.00 83.31 67 HIS A CA 1
ATOM 518 C C . HIS A 1 67 ? 4.130 -5.042 -9.165 1.00 83.31 67 HIS A C 1
ATOM 520 O O . HIS A 1 67 ? 4.484 -3.975 -9.668 1.00 83.31 67 HIS A O 1
ATOM 526 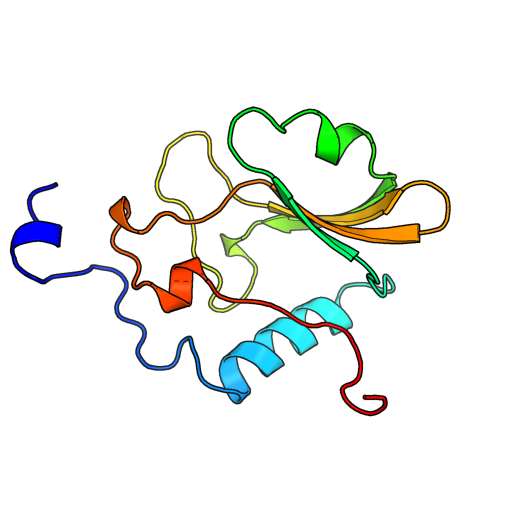N N . PHE A 1 68 ? 4.054 -5.184 -7.837 1.00 81.69 68 PHE A N 1
ATOM 527 C CA . PHE A 1 68 ? 4.513 -4.142 -6.921 1.00 81.69 68 PHE A CA 1
ATOM 528 C C . PHE A 1 68 ? 6.042 -4.076 -6.911 1.00 81.69 68 PHE A C 1
ATOM 530 O O . PHE A 1 68 ? 6.711 -5.107 -7.008 1.00 81.69 68 PHE A O 1
ATOM 537 N N . PRO A 1 69 ? 6.620 -2.874 -6.767 1.00 74.94 69 PRO A N 1
ATOM 538 C CA . PRO A 1 69 ? 8.058 -2.753 -6.641 1.00 74.94 69 PRO A CA 1
ATOM 539 C C . PRO A 1 69 ? 8.499 -3.252 -5.258 1.00 74.94 69 PRO A C 1
ATOM 541 O O . PRO A 1 69 ? 7.980 -2.824 -4.224 1.00 74.94 69 PRO A O 1
ATOM 544 N N . VAL A 1 70 ? 9.485 -4.143 -5.240 1.00 72.06 70 VAL A N 1
ATOM 545 C CA . VAL A 1 70 ? 10.076 -4.686 -4.014 1.00 72.06 70 VAL A CA 1
ATOM 546 C C . VAL A 1 70 ? 11.357 -3.916 -3.711 1.00 72.06 70 VAL A C 1
ATOM 548 O O . VAL A 1 70 ? 12.310 -3.939 -4.490 1.00 72.06 70 VAL A O 1
ATOM 551 N N . SER A 1 71 ? 11.392 -3.202 -2.587 1.00 66.06 71 SER A N 1
ATOM 552 C CA . SER A 1 71 ? 12.611 -2.506 -2.159 1.00 66.06 71 SER A CA 1
ATOM 553 C C . SER A 1 71 ? 13.734 -3.518 -1.917 1.00 66.06 71 SER A C 1
ATOM 555 O O . SER A 1 71 ? 13.546 -4.523 -1.230 1.00 66.06 71 SER A O 1
ATOM 557 N N . THR A 1 72 ? 14.909 -3.240 -2.475 1.00 65.75 72 THR A N 1
ATOM 558 C CA . THR A 1 72 ? 16.106 -4.094 -2.343 1.00 65.75 72 THR A CA 1
ATOM 559 C C . THR A 1 72 ? 16.987 -3.669 -1.165 1.00 65.75 72 THR A C 1
ATOM 561 O O . THR A 1 72 ? 17.947 -4.354 -0.806 1.00 65.75 72 THR A O 1
ATOM 564 N N . VAL A 1 73 ? 16.649 -2.547 -0.523 1.00 61.03 73 VAL A N 1
ATOM 565 C CA . VAL A 1 73 ? 17.367 -2.001 0.629 1.00 61.03 73 VAL A CA 1
ATOM 566 C C . VAL A 1 73 ? 17.035 -2.800 1.896 1.00 61.03 73 VAL A C 1
ATOM 568 O O . VAL A 1 73 ? 15.874 -2.918 2.303 1.00 61.03 73 VAL A O 1
ATOM 571 N N . LYS A 1 74 ? 18.073 -3.331 2.560 1.00 55.94 74 LYS A N 1
ATOM 572 C CA . LYS A 1 74 ? 17.950 -4.036 3.848 1.00 55.94 74 LYS A CA 1
ATOM 573 C C . LYS A 1 74 ? 17.267 -3.135 4.885 1.00 55.94 74 LYS A C 1
ATOM 575 O O . LYS A 1 74 ? 17.711 -2.020 5.131 1.00 55.94 74 LYS A O 1
ATOM 580 N N . GLY A 1 75 ? 16.203 -3.640 5.512 1.00 54.53 75 GLY A N 1
ATOM 581 C CA . GLY A 1 75 ? 15.419 -2.904 6.512 1.00 54.53 75 GLY A CA 1
ATOM 582 C C . GLY A 1 75 ? 14.251 -2.091 5.944 1.00 54.53 75 GLY A C 1
ATOM 583 O O . GLY A 1 75 ? 13.596 -1.374 6.696 1.00 54.53 75 GLY A O 1
ATOM 584 N N . HIS A 1 76 ? 13.968 -2.181 4.640 1.00 61.50 76 HIS A N 1
ATOM 585 C CA . HIS A 1 76 ? 12.809 -1.559 3.987 1.00 61.50 76 HIS A CA 1
ATOM 586 C C . HIS A 1 76 ? 11.925 -2.626 3.329 1.00 61.50 76 HIS A C 1
ATOM 588 O O . HIS A 1 76 ? 11.662 -2.576 2.131 1.00 61.50 76 HIS A O 1
ATOM 594 N N . ALA A 1 77 ? 11.466 -3.611 4.108 1.00 64.12 77 ALA A N 1
ATOM 595 C CA . ALA A 1 77 ? 10.378 -4.479 3.667 1.00 64.12 77 ALA A CA 1
ATOM 596 C C . ALA A 1 77 ? 9.125 -3.604 3.536 1.00 64.12 77 ALA A C 1
ATOM 598 O O . ALA A 1 77 ? 8.515 -3.217 4.535 1.00 64.12 77 ALA A O 1
ATOM 599 N N . GLY A 1 78 ? 8.845 -3.173 2.307 1.00 83.50 78 GLY A N 1
ATOM 600 C CA . GLY A 1 78 ? 7.725 -2.298 2.017 1.00 83.50 78 GLY A CA 1
ATOM 601 C C . GLY A 1 78 ? 6.415 -3.023 2.291 1.00 83.50 78 GLY A C 1
ATOM 602 O O . GLY A 1 78 ? 6.259 -4.177 1.892 1.00 83.50 78 GLY A O 1
ATOM 603 N N . LYS A 1 79 ? 5.493 -2.359 2.986 1.00 89.88 79 LYS A N 1
ATOM 604 C CA . LYS A 1 79 ? 4.191 -2.931 3.341 1.00 89.88 79 LYS A CA 1
ATOM 605 C C . LYS A 1 79 ? 3.054 -2.026 2.918 1.00 89.88 79 LYS A C 1
ATOM 607 O O . LYS A 1 79 ? 3.158 -0.804 3.028 1.00 89.88 79 LYS A O 1
ATOM 612 N N . LEU A 1 80 ? 1.954 -2.618 2.474 1.00 92.69 80 LEU A N 1
ATOM 613 C CA . LEU A 1 80 ? 0.693 -1.930 2.246 1.00 92.69 80 LEU A CA 1
ATOM 614 C C . LEU A 1 80 ? -0.261 -2.259 3.394 1.00 92.69 80 LEU A C 1
ATOM 616 O O . LEU A 1 80 ? -0.653 -3.406 3.574 1.00 92.69 80 LEU A O 1
ATOM 620 N N . ILE A 1 81 ? -0.639 -1.245 4.161 1.00 94.25 81 ILE A N 1
ATOM 621 C CA . ILE A 1 81 ? -1.504 -1.366 5.333 1.00 94.25 81 ILE A CA 1
ATOM 622 C C . ILE A 1 81 ? -2.870 -0.783 4.986 1.00 94.25 81 ILE A C 1
ATOM 624 O O . ILE A 1 81 ? -2.966 0.366 4.554 1.00 94.25 81 ILE A O 1
ATOM 628 N N . LEU A 1 82 ? -3.929 -1.553 5.214 1.00 96.31 82 LEU A N 1
ATOM 629 C CA . LEU A 1 82 ? -5.317 -1.113 5.118 1.00 96.31 82 LEU A CA 1
ATOM 630 C C . LEU A 1 82 ? -5.946 -1.138 6.504 1.00 96.31 82 LEU A C 1
ATOM 632 O O . LEU A 1 82 ? -5.813 -2.107 7.255 1.00 96.31 82 LEU A O 1
ATOM 636 N N . GLY A 1 83 ? -6.652 -0.072 6.852 1.00 96.25 83 GLY A N 1
ATOM 637 C CA . GLY A 1 83 ? -7.264 0.030 8.165 1.00 96.25 83 GLY A CA 1
ATOM 638 C C . GLY A 1 83 ? -8.008 1.333 8.351 1.00 96.25 83 GLY A C 1
ATOM 639 O O . GLY A 1 83 ? -8.531 1.901 7.395 1.00 96.25 83 GLY A O 1
ATOM 640 N N . PHE A 1 84 ? -8.057 1.796 9.596 1.00 96.38 84 PHE A N 1
ATOM 641 C CA . PHE A 1 84 ? -8.817 2.982 9.970 1.00 96.38 84 PHE A CA 1
ATOM 642 C C . PHE A 1 84 ? -8.006 3.912 10.868 1.00 96.38 84 PHE A C 1
ATOM 644 O O . PHE A 1 84 ? -7.339 3.450 11.792 1.00 96.38 84 PHE A O 1
ATOM 651 N N . ILE A 1 85 ? -8.115 5.219 10.632 1.00 95.00 85 ILE A N 1
ATOM 652 C CA . ILE A 1 85 ? -7.739 6.255 11.603 1.00 95.00 85 ILE A CA 1
ATOM 653 C C . ILE A 1 85 ? -9.047 6.897 12.065 1.00 95.00 85 ILE A C 1
ATOM 655 O O . ILE A 1 85 ? -9.756 7.524 11.276 1.00 95.00 85 ILE A O 1
ATOM 659 N N . GLY A 1 86 ? -9.422 6.668 13.325 1.00 93.75 86 GLY A N 1
ATOM 660 C CA . GLY A 1 86 ? -10.789 6.935 13.778 1.00 93.75 86 GLY A CA 1
ATOM 661 C C . GLY A 1 86 ? -11.803 6.108 12.976 1.00 93.75 86 GLY A C 1
ATOM 662 O O . GLY A 1 86 ? -11.673 4.889 12.882 1.00 93.75 86 GLY A O 1
ATOM 663 N N . SER A 1 87 ? -12.801 6.766 12.381 1.00 95.19 87 SER A N 1
ATOM 664 C CA . SER A 1 87 ? -13.790 6.145 11.485 1.00 95.19 87 SER A CA 1
ATOM 665 C C . SER A 1 87 ? -13.403 6.193 10.001 1.00 95.19 87 SER A C 1
ATOM 667 O O . SER A 1 87 ? -14.122 5.649 9.163 1.00 95.19 87 SER A O 1
ATOM 669 N N . VAL A 1 88 ? -12.282 6.830 9.648 1.00 96.31 88 VAL A N 1
ATOM 670 C CA . VAL A 1 88 ? -11.892 7.043 8.250 1.00 96.31 88 VAL A CA 1
ATOM 671 C C . VAL A 1 88 ? -11.098 5.838 7.739 1.00 96.31 88 VAL A C 1
ATOM 673 O O . VAL A 1 88 ? -10.053 5.531 8.318 1.00 96.31 88 VAL A O 1
ATOM 676 N N . PRO A 1 89 ? -11.536 5.162 6.659 1.00 96.94 89 PRO A N 1
ATOM 677 C CA . PRO A 1 89 ? -10.780 4.071 6.057 1.00 96.94 89 PRO A CA 1
ATOM 678 C C . PRO A 1 89 ? -9.574 4.614 5.284 1.00 96.94 89 PRO A C 1
ATOM 680 O O . PRO A 1 89 ? -9.704 5.500 4.431 1.00 96.94 89 PRO A O 1
ATOM 683 N N . VAL A 1 90 ? -8.397 4.057 5.559 1.00 95.88 90 VAL A N 1
ATOM 684 C CA . VAL A 1 90 ? -7.118 4.513 5.009 1.00 95.88 90 VAL A CA 1
ATOM 685 C C . VAL A 1 90 ? -6.313 3.369 4.404 1.00 95.88 90 VAL A C 1
ATOM 687 O O . VAL A 1 90 ? -6.409 2.215 4.825 1.00 95.88 90 VAL A O 1
ATOM 690 N N . MET A 1 91 ? -5.479 3.730 3.434 1.00 95.25 91 MET A N 1
ATOM 691 C CA . MET A 1 91 ? -4.406 2.915 2.879 1.00 95.25 91 MET A CA 1
ATOM 692 C C . MET A 1 91 ? -3.076 3.606 3.170 1.00 95.25 91 MET A C 1
ATOM 694 O O . MET A 1 91 ? -2.928 4.804 2.936 1.00 95.25 91 MET A O 1
ATOM 698 N N . CYS A 1 92 ? -2.096 2.858 3.659 1.00 92.56 92 CYS A N 1
ATOM 699 C CA . CYS A 1 92 ? -0.773 3.365 3.987 1.00 92.56 92 CYS A CA 1
ATOM 700 C C . CYS A 1 92 ? 0.309 2.461 3.397 1.00 92.56 92 CYS A C 1
ATOM 702 O O . CYS A 1 92 ? 0.441 1.303 3.778 1.00 92.56 92 CYS A O 1
ATOM 704 N N . MET A 1 93 ? 1.132 3.012 2.512 1.00 91.00 93 MET A N 1
ATOM 705 C CA . MET A 1 93 ? 2.371 2.390 2.056 1.00 91.00 93 MET A CA 1
ATOM 706 C C . MET A 1 93 ? 3.482 2.719 3.053 1.00 91.00 93 MET A C 1
ATOM 708 O O . MET A 1 93 ? 3.915 3.866 3.150 1.00 91.00 93 MET A O 1
ATOM 712 N N . LYS A 1 94 ? 3.936 1.733 3.824 1.00 86.62 94 LYS A N 1
ATOM 713 C CA . LYS A 1 94 ? 5.106 1.848 4.696 1.00 86.62 94 LYS A CA 1
ATOM 714 C C . LYS A 1 94 ? 6.347 1.536 3.868 1.00 86.62 94 LYS A C 1
ATOM 716 O O . LYS A 1 94 ? 6.636 0.375 3.602 1.00 86.62 94 LYS A O 1
ATOM 721 N N . GLY A 1 95 ? 7.072 2.577 3.475 1.00 78.88 95 GLY A N 1
ATOM 722 C CA . GLY A 1 95 ? 8.168 2.483 2.518 1.00 78.88 95 GLY A CA 1
ATOM 723 C C . GLY A 1 95 ? 7.727 2.798 1.087 1.00 78.88 95 GLY A C 1
ATOM 724 O O . GLY A 1 95 ? 6.543 2.841 0.756 1.00 78.88 95 GLY A O 1
ATOM 725 N N . ARG A 1 96 ? 8.718 3.056 0.237 1.00 75.44 96 ARG A N 1
ATOM 726 C CA . ARG A 1 96 ? 8.566 3.348 -1.191 1.00 75.44 96 ARG A CA 1
ATOM 727 C C . ARG A 1 96 ? 9.773 2.792 -1.931 1.00 75.44 96 ARG A C 1
ATOM 729 O O . ARG A 1 96 ? 10.857 2.732 -1.354 1.00 75.44 96 ARG A O 1
ATOM 736 N N . ALA A 1 97 ? 9.579 2.435 -3.190 1.00 71.38 97 ALA A N 1
ATOM 737 C CA . ALA A 1 97 ? 10.694 2.181 -4.083 1.00 71.38 97 ALA A CA 1
ATOM 738 C C . ALA A 1 97 ? 11.346 3.507 -4.479 1.00 71.38 97 ALA A C 1
ATOM 740 O O . ALA A 1 97 ? 10.666 4.527 -4.620 1.00 71.38 97 ALA A O 1
ATOM 741 N N . HIS A 1 98 ? 12.658 3.497 -4.665 1.00 67.75 98 HIS A N 1
ATOM 742 C CA . HIS A 1 98 ? 13.399 4.668 -5.101 1.00 67.75 98 HIS A CA 1
ATOM 743 C C . HIS A 1 98 ? 13.971 4.469 -6.499 1.00 67.75 98 HIS A C 1
ATOM 745 O O . HIS A 1 98 ? 14.396 3.381 -6.877 1.00 67.75 98 HIS A O 1
ATOM 751 N N . TYR A 1 99 ? 14.061 5.562 -7.254 1.00 65.12 99 TYR A N 1
ATOM 752 C CA . TYR A 1 99 ? 14.656 5.558 -8.591 1.00 65.12 99 TYR A CA 1
ATOM 753 C C . TYR A 1 99 ? 16.103 5.029 -8.593 1.00 65.12 99 TYR A C 1
ATOM 755 O O . TYR A 1 99 ? 16.504 4.288 -9.487 1.00 65.12 99 TYR A O 1
ATOM 763 N N . TYR A 1 100 ? 16.878 5.343 -7.548 1.00 71.56 100 TYR A N 1
ATOM 764 C CA . TYR A 1 100 ? 18.261 4.876 -7.407 1.00 71.56 100 TYR A CA 1
ATOM 765 C C . TYR A 1 100 ? 18.383 3.362 -7.164 1.00 71.56 100 TYR A C 1
ATOM 767 O O . TYR A 1 100 ? 19.485 2.827 -7.248 1.00 71.56 100 TYR A O 1
ATOM 775 N N . GLU A 1 101 ? 17.282 2.666 -6.865 1.00 66.00 101 GLU A N 1
ATOM 776 C CA . GLU A 1 101 ? 17.255 1.202 -6.764 1.00 66.00 101 GLU A CA 1
ATOM 777 C C . GLU A 1 101 ? 17.153 0.535 -8.149 1.00 66.00 101 GLU A C 1
ATOM 779 O O . GLU A 1 101 ? 17.163 -0.686 -8.247 1.00 66.00 101 GLU A O 1
ATOM 784 N N . GLY A 1 102 ? 17.098 1.320 -9.235 1.00 68.62 102 GLY A N 1
ATOM 785 C CA . GLY A 1 102 ? 17.059 0.813 -10.609 1.00 68.62 102 GLY A CA 1
ATOM 786 C C . GLY A 1 102 ? 15.651 0.659 -11.186 1.00 68.62 102 GLY A C 1
ATOM 787 O O . GLY A 1 102 ? 15.504 0.072 -12.25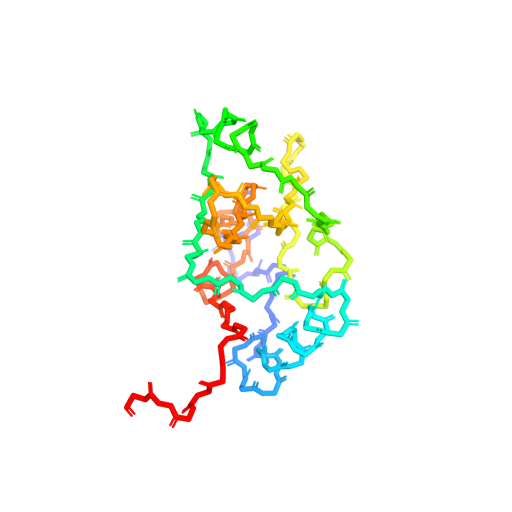6 1.00 68.62 102 GLY A O 1
ATOM 788 N N . TYR A 1 103 ? 14.634 1.193 -10.506 1.00 64.81 103 TYR A N 1
ATOM 789 C CA . TYR A 1 103 ? 13.270 1.309 -11.022 1.00 64.81 103 TYR A CA 1
ATOM 790 C C . TYR A 1 103 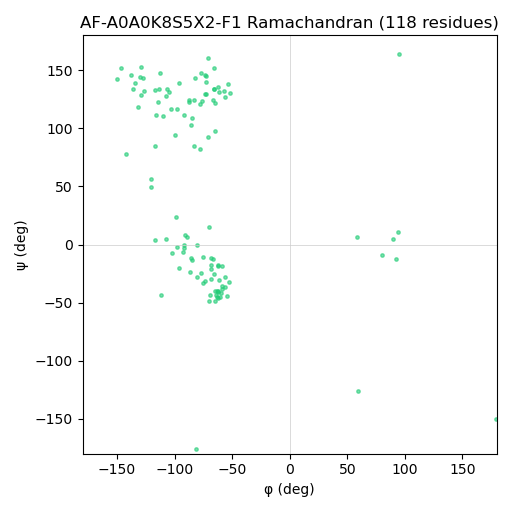? 13.141 2.465 -12.015 1.00 64.81 103 TYR A C 1
ATOM 792 O O . TYR A 1 103 ? 13.792 3.504 -11.882 1.00 64.81 103 TYR A O 1
ATOM 800 N N . ASP A 1 104 ? 12.262 2.315 -13.002 1.00 72.50 104 ASP A N 1
ATOM 801 C CA . ASP A 1 104 ? 11.844 3.439 -13.826 1.00 72.50 104 ASP A CA 1
ATOM 802 C C . ASP A 1 104 ? 10.943 4.417 -13.038 1.00 72.50 104 ASP A C 1
ATOM 804 O O . ASP A 1 104 ? 10.368 4.084 -11.998 1.00 72.50 104 ASP A O 1
ATOM 808 N N . ILE A 1 105 ? 10.816 5.658 -13.525 1.00 70.88 105 ILE A N 1
ATOM 809 C CA . ILE A 1 105 ? 10.056 6.710 -12.826 1.00 70.88 105 ILE A CA 1
ATOM 810 C C . ILE A 1 105 ? 8.587 6.325 -12.605 1.00 70.88 105 ILE A C 1
ATOM 812 O O . ILE A 1 105 ? 8.020 6.685 -11.577 1.00 70.88 105 ILE A O 1
ATOM 816 N N . ALA A 1 106 ? 7.945 5.608 -13.524 1.00 66.19 106 ALA A N 1
ATOM 817 C CA . ALA A 1 106 ? 6.535 5.285 -13.335 1.00 66.19 106 ALA A CA 1
ATOM 818 C C . ALA A 1 106 ? 6.314 4.103 -12.398 1.00 66.19 106 ALA A C 1
ATOM 820 O O . ALA A 1 106 ? 5.281 4.064 -11.740 1.00 66.19 106 ALA A O 1
ATOM 821 N N . GLN A 1 107 ? 7.264 3.173 -12.301 1.00 63.22 107 GLN A N 1
ATOM 822 C CA . GLN A 1 107 ? 7.248 2.148 -11.261 1.00 63.22 107 GLN A CA 1
ATOM 823 C C . GLN A 1 107 ? 7.353 2.792 -9.876 1.00 63.22 107 GLN A C 1
ATOM 825 O O . GLN A 1 107 ? 6.613 2.416 -8.970 1.00 63.22 107 GLN A O 1
ATOM 830 N N . VAL A 1 108 ? 8.200 3.817 -9.727 1.00 66.19 108 VAL A N 1
ATOM 831 C CA . VAL A 1 108 ? 8.304 4.613 -8.490 1.00 66.19 108 VAL A CA 1
ATOM 832 C C . VAL A 1 108 ? 7.016 5.396 -8.203 1.00 66.19 108 VAL A C 1
ATOM 834 O O . VAL A 1 108 ? 6.588 5.479 -7.056 1.00 66.19 108 VAL A O 1
ATOM 837 N N . MET A 1 109 ? 6.384 5.963 -9.233 1.00 67.69 109 MET A N 1
ATOM 838 C CA . MET A 1 109 ? 5.211 6.842 -9.101 1.00 67.69 109 MET A CA 1
ATOM 839 C C . MET A 1 109 ? 3.860 6.113 -9.165 1.00 67.69 109 MET A C 1
ATOM 841 O O . MET A 1 109 ? 2.820 6.774 -9.255 1.00 67.69 109 MET A O 1
ATOM 845 N N . ARG A 1 110 ? 3.835 4.774 -9.162 1.00 69.62 110 ARG A N 1
ATOM 846 C CA . ARG A 1 110 ? 2.603 4.028 -9.440 1.00 69.62 110 ARG A CA 1
ATOM 847 C C . ARG A 1 110 ? 1.551 4.268 -8.358 1.00 69.62 110 ARG A C 1
ATOM 849 O O . ARG A 1 110 ? 1.769 3.996 -7.179 1.00 69.62 110 ARG A O 1
ATOM 856 N N . LYS A 1 111 ? 0.393 4.774 -8.784 1.00 63.25 111 LYS A N 1
ATOM 857 C CA . LYS A 1 111 ? -0.779 5.001 -7.936 1.00 63.25 111 LYS A CA 1
ATOM 858 C C . LYS A 1 111 ? -1.724 3.814 -8.063 1.00 63.25 111 LYS A C 1
ATOM 860 O O . LYS A 1 111 ? -1.959 3.333 -9.168 1.00 63.25 111 LYS A O 1
ATOM 865 N N . TYR A 1 112 ? -2.300 3.393 -6.945 1.00 65.00 112 TYR A N 1
ATOM 866 C CA . TYR A 1 112 ? -3.332 2.363 -6.914 1.00 65.00 112 TYR A CA 1
ATOM 867 C C . TYR A 1 112 ? -4.625 3.005 -6.429 1.00 65.00 112 TYR A C 1
ATOM 869 O O . TYR A 1 112 ? -4.651 3.607 -5.356 1.00 65.00 112 TYR A O 1
ATOM 877 N N . SER A 1 113 ? -5.681 2.907 -7.233 1.00 57.00 113 SER A N 1
ATOM 878 C CA . SER A 1 113 ? -7.025 3.317 -6.833 1.00 57.00 113 SER A CA 1
ATOM 879 C C . SER A 1 113 ? -7.848 2.070 -6.558 1.00 57.00 113 SER A C 1
ATOM 881 O O . SER A 1 113 ? -7.862 1.147 -7.364 1.00 57.00 113 SER A O 1
ATOM 883 N N . THR A 1 114 ? -8.526 2.049 -5.415 1.00 52.44 114 THR A N 1
ATOM 884 C CA . THR A 1 114 ? -9.524 1.025 -5.058 1.00 52.44 114 THR A CA 1
ATOM 885 C C . THR A 1 114 ? -10.948 1.590 -5.113 1.00 52.44 114 THR A C 1
ATOM 887 O O . THR A 1 114 ? -11.904 0.906 -4.756 1.00 52.44 114 THR A O 1
ATOM 890 N N . GLY A 1 115 ? -11.093 2.848 -5.549 1.00 47.34 115 GLY A N 1
ATOM 891 C CA . GLY A 1 115 ? -12.382 3.498 -5.758 1.00 47.34 115 GLY A CA 1
ATOM 892 C C . GLY A 1 115 ? -12.980 3.116 -7.108 1.00 47.34 115 GLY A C 1
ATOM 893 O O . GLY A 1 115 ? -12.256 2.974 -8.093 1.00 47.34 115 GLY A O 1
ATOM 894 N N . ASN A 1 116 ? -14.302 2.965 -7.154 1.00 41.50 116 ASN A N 1
ATOM 895 C CA . ASN A 1 116 ? -15.033 2.808 -8.404 1.00 41.50 116 ASN A CA 1
ATOM 896 C C . ASN A 1 116 ? -14.936 4.125 -9.192 1.00 41.50 116 ASN A C 1
ATOM 898 O O . ASN A 1 116 ? -15.298 5.176 -8.668 1.00 41.50 116 ASN A O 1
ATOM 902 N N . SER A 1 117 ? -14.462 4.083 -10.436 1.00 44.44 117 SER A N 1
ATOM 903 C CA . SER A 1 117 ? -14.267 5.251 -11.313 1.00 44.44 117 SER A CA 1
ATOM 904 C C . SER A 1 117 ? -15.574 5.896 -11.804 1.00 44.44 117 SER A C 1
ATOM 906 O O . SER A 1 117 ? -15.555 6.621 -12.791 1.00 44.44 117 SER A O 1
ATOM 908 N N . ALA A 1 118 ? -16.715 5.582 -11.187 1.00 35.72 118 ALA A N 1
ATOM 909 C CA . ALA A 1 118 ? -18.039 5.937 -11.690 1.00 35.72 118 ALA A CA 1
ATOM 910 C C . ALA A 1 118 ? -18.583 7.281 -11.171 1.00 35.72 118 ALA A C 1
ATOM 912 O O . ALA A 1 118 ? -19.678 7.661 -11.564 1.00 35.72 118 ALA A O 1
ATOM 913 N N . GLU A 1 119 ? -17.848 8.012 -10.330 1.00 31.72 119 GLU A N 1
ATOM 914 C CA . GLU A 1 119 ? -18.257 9.347 -9.867 1.00 31.72 119 GLU A CA 1
ATOM 915 C C . GLU A 1 119 ? -17.051 10.293 -9.763 1.00 31.72 119 GLU A C 1
ATOM 917 O O . GLU A 1 119 ? -16.526 10.526 -8.674 1.00 31.72 119 GLU A O 1
ATOM 922 N N . ILE A 1 120 ? -16.603 10.815 -10.910 1.00 36.59 120 ILE A N 1
ATOM 923 C CA . ILE A 1 120 ? -16.009 12.157 -11.065 1.00 36.59 120 ILE A CA 1
ATOM 924 C C . ILE A 1 120 ? -16.478 12.705 -12.412 1.00 36.59 120 ILE A C 1
ATOM 926 O O . ILE A 1 120 ? -16.380 11.943 -13.400 1.00 36.59 120 ILE A O 1
#

Mean predicted aligned error: 9.3 Å

Organism: Lygus hesperus (NCBI:txid30085)